Protein AF-A0A085N4E4-F1 (afdb_monomer_lite)

Organism: NCBI:txid68888

Foldseek 3Di:
DLVVCVVCLVVVLVVCVVVVHDCVLSPDPVSSVVVVVVVVVVVVVVVVVVVVVVVPPDPDDDDDD

Structure (mmCIF, N/CA/C/O backbone):
data_AF-A0A085N4E4-F1
#
_entry.id   AF-A0A085N4E4-F1
#
loop_
_atom_site.group_PDB
_atom_site.id
_atom_site.type_symbol
_atom_site.label_atom_id
_atom_site.label_alt_id
_atom_site.label_comp_id
_atom_site.label_asym_id
_atom_site.label_entity_id
_atom_site.label_seq_id
_atom_site.pdbx_PDB_ins_code
_atom_site.Cartn_x
_atom_site.Cartn_y
_atom_site.Cartn_z
_atom_site.occupancy
_atom_site.B_iso_or_equiv
_atom_site.auth_seq_id
_atom_site.auth_comp_id
_atom_site.auth_asym_id
_atom_site.auth_atom_id
_atom_site.pdbx_PDB_model_num
ATOM 1 N N . MET A 1 1 ? 7.341 -2.456 -2.057 1.00 56.38 1 MET A N 1
ATOM 2 C CA . MET A 1 1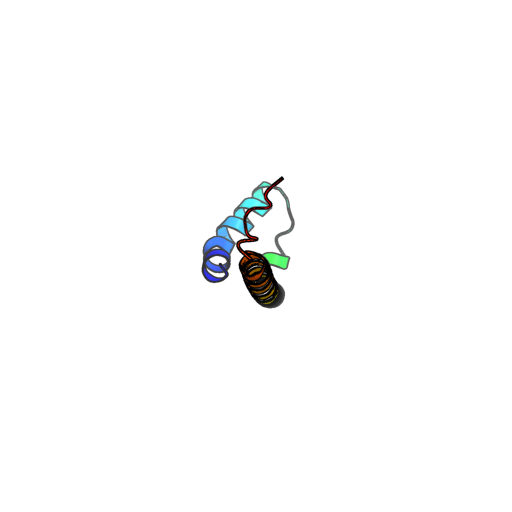 ? 6.113 -1.673 -1.805 1.00 56.38 1 MET A CA 1
ATOM 3 C C . MET A 1 1 ? 5.098 -2.462 -0.985 1.00 56.38 1 MET A C 1
ATOM 5 O O . MET A 1 1 ? 4.817 -2.056 0.131 1.00 56.38 1 MET A O 1
ATOM 9 N N . LEU A 1 2 ? 4.648 -3.634 -1.448 1.00 60.72 2 LEU A N 1
ATOM 10 C CA . LEU A 1 2 ? 3.700 -4.484 -0.707 1.00 60.72 2 LEU A CA 1
ATOM 11 C C . LEU A 1 2 ? 4.154 -4.881 0.701 1.00 60.72 2 LEU A C 1
ATOM 13 O O . LEU A 1 2 ? 3.396 -4.748 1.652 1.00 60.72 2 LEU A O 1
ATOM 17 N N . LYS A 1 3 ? 5.419 -5.285 0.855 1.00 61.88 3 LYS A N 1
ATOM 18 C CA . LYS A 1 3 ? 5.981 -5.660 2.161 1.00 61.88 3 LYS A CA 1
ATOM 19 C C . LYS A 1 3 ? 5.896 -4.521 3.186 1.00 61.88 3 LYS A C 1
ATOM 21 O O . LYS A 1 3 ? 5.558 -4.764 4.333 1.00 61.88 3 LYS A O 1
ATOM 26 N N . THR A 1 4 ? 6.153 -3.286 2.754 1.00 61.06 4 THR A N 1
ATOM 27 C CA . THR A 1 4 ? 6.058 -2.079 3.588 1.00 61.06 4 THR A CA 1
ATOM 28 C C . THR A 1 4 ? 4.611 -1.774 3.959 1.00 61.06 4 THR A C 1
ATOM 30 O O . THR A 1 4 ? 4.345 -1.434 5.099 1.00 61.06 4 THR A O 1
ATOM 33 N N . PHE A 1 5 ? 3.669 -1.957 3.030 1.00 66.88 5 PHE A N 1
ATOM 34 C CA . PHE A 1 5 ? 2.244 -1.755 3.294 1.00 66.88 5 PHE A CA 1
ATOM 35 C C . PHE A 1 5 ? 1.698 -2.761 4.319 1.00 66.88 5 PHE A C 1
ATOM 37 O O . PHE A 1 5 ? 1.019 -2.364 5.258 1.00 66.88 5 PHE A O 1
ATOM 44 N N . TYR A 1 6 ? 2.064 -4.041 4.195 1.00 64.88 6 TYR A N 1
ATOM 45 C CA . TYR A 1 6 ? 1.708 -5.069 5.179 1.00 64.88 6 TYR A CA 1
ATOM 46 C C . TYR A 1 6 ? 2.381 -4.833 6.540 1.00 64.88 6 TYR A C 1
ATOM 48 O O . TYR A 1 6 ? 1.734 -4.980 7.572 1.00 64.88 6 TYR A O 1
ATOM 56 N N . LEU A 1 7 ? 3.654 -4.416 6.559 1.00 66.94 7 LEU A N 1
ATOM 57 C CA . LEU A 1 7 ? 4.377 -4.084 7.796 1.00 66.94 7 LEU A CA 1
ATOM 58 C C . LEU A 1 7 ? 3.814 -2.836 8.496 1.00 66.94 7 LEU A C 1
ATOM 60 O O . LEU A 1 7 ? 3.756 -2.803 9.721 1.00 66.94 7 LEU A O 1
ATOM 64 N N . SER A 1 8 ? 3.359 -1.841 7.733 1.00 71.62 8 SER A N 1
ATOM 65 C CA . SER A 1 8 ? 2.768 -0.599 8.249 1.00 71.62 8 SER A CA 1
ATOM 66 C C . SER A 1 8 ? 1.241 -0.646 8.359 1.00 71.62 8 SER A C 1
ATOM 68 O O . SER A 1 8 ? 0.629 0.358 8.718 1.00 71.62 8 SER A O 1
ATOM 70 N N . GLY A 1 9 ? 0.592 -1.788 8.098 1.00 75.00 9 GLY A N 1
ATOM 71 C CA . GLY A 1 9 ? -0.871 -1.908 8.138 1.00 75.00 9 GLY A CA 1
ATOM 72 C C . GLY A 1 9 ? -1.460 -1.466 9.482 1.00 75.00 9 GLY A C 1
ATOM 73 O O . GLY A 1 9 ? -2.456 -0.743 9.527 1.00 75.00 9 GLY A O 1
ATOM 74 N N . GLN A 1 10 ? -0.780 -1.792 10.585 1.00 75.12 10 GLN A N 1
ATOM 75 C CA . GLN A 1 10 ? -1.163 -1.365 11.934 1.00 75.12 10 GLN A CA 1
ATOM 76 C C . GLN A 1 10 ? -1.098 0.163 12.115 1.00 75.12 10 GLN A C 1
ATOM 78 O O . GLN A 1 10 ? -1.977 0.754 12.749 1.00 75.12 10 GLN A O 1
ATOM 83 N N . GLU A 1 11 ? -0.076 0.812 11.557 1.00 80.50 11 GLU A N 1
ATOM 84 C CA . GLU A 1 11 ? 0.111 2.267 11.619 1.00 80.50 11 GLU A CA 1
ATOM 85 C C . GLU A 1 11 ? -0.928 2.988 10.761 1.00 80.50 11 GLU A C 1
ATOM 87 O O . GLU A 1 11 ? -1.508 3.977 11.204 1.00 80.50 11 GLU A O 1
ATOM 92 N N . ILE A 1 12 ? -1.238 2.450 9.579 1.00 80.88 12 ILE A N 1
ATOM 93 C CA . ILE A 1 12 ? -2.271 2.984 8.684 1.00 80.88 12 ILE A CA 1
ATOM 94 C C . ILE A 1 12 ? -3.649 2.889 9.350 1.00 80.88 12 ILE A C 1
ATOM 96 O O . ILE A 1 12 ? -4.396 3.867 9.370 1.00 80.88 12 ILE A O 1
ATOM 100 N N . VAL A 1 13 ? -3.973 1.751 9.973 1.00 81.81 13 VAL A N 1
ATOM 101 C CA . VAL A 1 13 ? -5.213 1.593 10.753 1.00 81.81 13 VAL A CA 1
ATOM 102 C C . VAL A 1 13 ? -5.253 2.578 11.920 1.00 81.81 13 VAL A C 1
ATOM 104 O O . VAL A 1 13 ? -6.296 3.172 12.192 1.00 81.81 13 VAL A O 1
ATOM 107 N N . THR A 1 14 ? -4.130 2.767 12.613 1.00 83.38 14 THR A N 1
ATOM 108 C CA . THR A 1 14 ? -4.034 3.715 13.730 1.00 83.38 14 THR A CA 1
ATOM 109 C C . THR A 1 14 ? -4.268 5.148 13.252 1.00 83.38 14 THR A C 1
ATOM 111 O O . THR A 1 14 ? -5.076 5.861 13.840 1.00 83.38 14 THR A O 1
ATOM 114 N N . PHE A 1 15 ? -3.655 5.546 12.139 1.00 84.69 15 PHE A N 1
ATOM 115 C CA . PHE A 1 15 ? -3.847 6.853 11.516 1.00 84.69 15 PHE A CA 1
ATOM 116 C C . PHE A 1 15 ? -5.285 7.081 11.021 1.00 84.69 15 PHE A C 1
ATOM 118 O O . PHE A 1 15 ? -5.853 8.152 11.213 1.00 84.69 15 PHE A O 1
ATOM 125 N N . LEU A 1 16 ? -5.926 6.083 10.415 1.00 85.00 16 LEU A N 1
ATOM 126 C CA . LEU A 1 16 ? -7.316 6.223 9.974 1.00 85.00 16 LEU A CA 1
ATOM 127 C C . LEU A 1 16 ? -8.281 6.357 11.154 1.00 85.00 16 LEU A C 1
ATOM 129 O O . LEU A 1 16 ? -9.217 7.157 11.097 1.00 85.00 16 LEU A O 1
ATOM 133 N N . LYS A 1 17 ? -8.013 5.656 12.262 1.00 84.81 17 LYS A N 1
ATOM 134 C CA . LYS A 1 17 ? -8.773 5.821 13.506 1.00 84.81 17 LYS A CA 1
ATOM 135 C C . LYS A 1 17 ? -8.639 7.226 14.088 1.00 84.81 17 LYS A C 1
ATOM 137 O O . LYS A 1 17 ? -9.649 7.768 14.530 1.00 84.81 17 LYS A O 1
ATOM 142 N N . THR A 1 18 ? -7.453 7.848 14.051 1.00 88.81 18 THR A N 1
ATOM 143 C CA . THR A 1 18 ? -7.304 9.245 14.515 1.00 88.81 18 THR A CA 1
ATOM 144 C C . THR A 1 18 ? -8.077 10.237 13.647 1.00 88.81 18 THR A C 1
ATOM 146 O O . THR A 1 18 ? -8.447 11.306 14.124 1.00 88.81 18 THR A O 1
ATOM 149 N N . LYS A 1 19 ? -8.382 9.874 12.397 1.00 88.44 19 LYS A N 1
ATOM 150 C CA . LYS A 1 19 ? -9.214 10.660 11.477 1.00 88.44 19 LYS A CA 1
ATOM 151 C C . LYS A 1 19 ? -10.696 10.269 11.459 1.00 88.44 19 LYS A C 1
ATOM 153 O O . LYS A 1 19 ? -11.419 10.758 10.595 1.00 88.44 19 LYS A O 1
ATOM 158 N N . ALA A 1 20 ? -11.146 9.407 12.377 1.00 86.25 20 ALA A N 1
ATOM 159 C CA . ALA A 1 20 ? -12.510 8.865 12.414 1.00 86.25 20 ALA A CA 1
ATOM 160 C C . ALA A 1 20 ? -12.961 8.233 11.076 1.00 86.25 20 ALA A C 1
ATOM 162 O O . ALA A 1 20 ? -14.137 8.260 10.719 1.00 86.25 20 ALA A O 1
ATOM 163 N N . GLN A 1 21 ? -12.012 7.675 10.321 1.00 85.81 21 GLN A N 1
ATOM 164 C CA . GLN A 1 21 ? -12.262 6.996 9.053 1.00 85.81 21 GLN A CA 1
ATOM 165 C C . GLN A 1 21 ? -12.564 5.513 9.292 1.00 85.81 21 GLN A C 1
ATOM 167 O O . GLN A 1 21 ? -12.100 4.908 10.265 1.00 85.81 21 GLN A O 1
ATOM 172 N N . ASN A 1 22 ? -13.330 4.912 8.381 1.00 82.06 22 ASN A N 1
ATOM 173 C CA . ASN A 1 22 ? -13.585 3.478 8.416 1.00 82.06 22 ASN A CA 1
ATOM 174 C C . ASN A 1 22 ? -12.279 2.707 8.143 1.00 82.06 22 ASN A C 1
ATOM 176 O O . ASN A 1 22 ? -11.482 3.090 7.292 1.00 82.06 22 ASN A O 1
ATOM 180 N N . THR A 1 23 ? -12.058 1.628 8.892 1.00 81.56 23 THR A N 1
ATOM 181 C CA . THR A 1 23 ? -10.870 0.762 8.781 1.00 81.56 23 THR A CA 1
ATOM 182 C C . THR A 1 23 ? -11.216 -0.675 8.397 1.00 81.56 23 THR A C 1
ATOM 184 O O . THR A 1 23 ? -10.335 -1.531 8.439 1.00 81.56 23 THR A O 1
ATOM 187 N N . GLY A 1 24 ? -12.481 -0.945 8.047 1.00 80.06 24 GLY A N 1
ATOM 188 C CA . GLY A 1 24 ? -12.969 -2.268 7.655 1.00 80.06 24 GLY A CA 1
ATOM 189 C C . GLY A 1 24 ? -12.180 -2.850 6.487 1.00 80.06 24 GLY A C 1
ATOM 190 O O . GLY A 1 24 ? -11.627 -3.934 6.622 1.00 80.06 24 GLY A O 1
ATOM 191 N N . ASP A 1 25 ? -12.019 -2.076 5.416 1.00 73.38 25 ASP A N 1
ATOM 192 C CA . ASP A 1 25 ? -11.374 -2.532 4.177 1.00 73.38 25 ASP A CA 1
ATOM 193 C C . ASP A 1 25 ? -9.887 -2.872 4.376 1.00 73.38 25 ASP A C 1
ATOM 195 O O . ASP A 1 25 ? -9.383 -3.848 3.838 1.00 73.38 25 ASP A O 1
ATOM 199 N N . ILE A 1 26 ? -9.178 -2.131 5.239 1.00 77.44 26 ILE A N 1
ATOM 200 C CA . ILE A 1 26 ? -7.759 -2.404 5.548 1.00 77.44 26 ILE A CA 1
ATOM 201 C C . ILE A 1 26 ? -7.585 -3.658 6.416 1.00 77.44 26 ILE A C 1
ATOM 203 O O . ILE A 1 26 ? -6.483 -4.187 6.535 1.00 77.44 26 ILE A O 1
ATOM 207 N N . ARG A 1 27 ? -8.656 -4.144 7.045 1.00 73.25 27 ARG A N 1
ATOM 208 C CA . ARG A 1 27 ? -8.651 -5.398 7.810 1.00 73.25 27 ARG A CA 1
ATOM 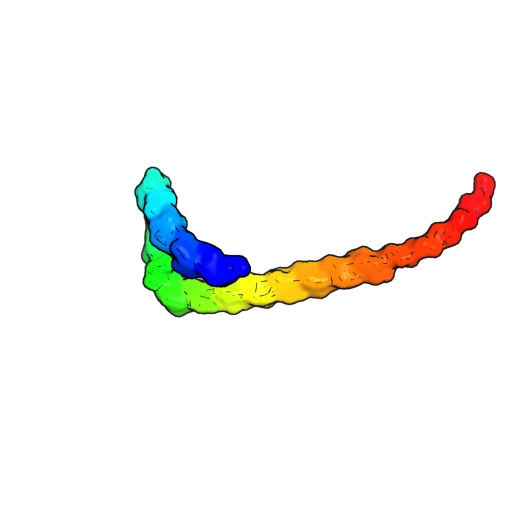209 C C . ARG A 1 27 ? -9.140 -6.589 6.990 1.00 73.25 27 ARG A C 1
ATOM 211 O O . ARG A 1 27 ? -9.019 -7.713 7.469 1.00 73.25 27 ARG A O 1
ATOM 218 N N . ASP A 1 28 ? -9.687 -6.345 5.805 1.00 84.12 28 ASP A N 1
ATOM 219 C CA . ASP A 1 28 ? -10.131 -7.384 4.890 1.00 84.12 28 ASP A CA 1
ATOM 220 C C . ASP A 1 28 ? -8.937 -7.886 4.069 1.00 84.12 28 ASP A C 1
ATOM 222 O O . ASP A 1 28 ? -8.344 -7.174 3.257 1.00 84.12 28 ASP A O 1
ATOM 226 N N . GLU A 1 29 ? -8.558 -9.135 4.320 1.00 80.00 29 GLU A N 1
ATOM 227 C CA . GLU A 1 29 ? -7.415 -9.766 3.670 1.00 80.00 29 GLU A CA 1
ATOM 228 C C . GLU A 1 29 ? -7.632 -9.960 2.162 1.00 80.00 29 GLU A C 1
ATOM 230 O O . GLU A 1 29 ? -6.681 -9.820 1.394 1.00 80.00 29 GLU A O 1
ATOM 235 N N . ILE A 1 30 ? -8.869 -10.211 1.720 1.00 84.12 30 ILE A N 1
ATOM 236 C CA . ILE A 1 30 ? -9.208 -10.361 0.298 1.00 84.12 30 ILE A CA 1
ATOM 237 C C . ILE A 1 30 ? -9.072 -9.004 -0.389 1.00 84.12 30 ILE A C 1
ATOM 239 O O . ILE A 1 30 ? -8.391 -8.886 -1.408 1.00 84.12 30 ILE A O 1
ATOM 243 N N . TRP A 1 31 ? -9.629 -7.957 0.219 1.00 84.50 31 TRP A N 1
ATOM 244 C CA . TRP A 1 31 ? -9.507 -6.595 -0.300 1.00 84.50 31 TRP A CA 1
ATOM 245 C C . TRP A 1 31 ? -8.039 -6.153 -0.416 1.00 84.50 31 TRP A C 1
ATOM 247 O O . TRP A 1 31 ? -7.630 -5.558 -1.416 1.00 84.50 31 TRP A O 1
ATOM 257 N N . LEU A 1 32 ? -7.210 -6.489 0.578 1.00 81.62 32 LEU A N 1
ATOM 258 C CA . LEU A 1 32 ? -5.772 -6.214 0.550 1.00 81.62 32 LEU A CA 1
ATOM 259 C C . LEU A 1 32 ? -5.034 -6.986 -0.551 1.00 81.62 32 LEU A C 1
ATOM 261 O O . LEU A 1 32 ? -4.097 -6.446 -1.148 1.00 81.62 32 LEU A O 1
ATOM 265 N N . GLN A 1 33 ? -5.422 -8.232 -0.821 1.00 82.38 33 GLN A N 1
ATOM 266 C CA . GLN A 1 33 ? -4.863 -9.031 -1.915 1.00 82.38 33 GLN A CA 1
ATOM 267 C C . GLN A 1 33 ? -5.243 -8.457 -3.286 1.00 82.38 33 GLN A C 1
ATOM 269 O O . GLN A 1 33 ? -4.375 -8.336 -4.156 1.00 82.38 33 GLN A O 1
ATOM 274 N N . ASP A 1 34 ? -6.486 -8.017 -3.460 1.00 85.19 34 ASP A N 1
ATOM 275 C CA . ASP A 1 34 ? -6.938 -7.371 -4.695 1.00 85.19 34 ASP A CA 1
ATOM 276 C C . ASP A 1 34 ? -6.211 -6.040 -4.928 1.00 85.19 34 ASP A C 1
ATOM 278 O O . ASP A 1 34 ? -5.715 -5.766 -6.028 1.00 85.19 34 ASP A O 1
ATOM 282 N N . LEU A 1 35 ? -6.050 -5.233 -3.874 1.00 84.62 35 LEU A N 1
ATOM 283 C CA . LEU A 1 35 ? -5.269 -3.998 -3.931 1.00 84.62 35 LEU A CA 1
ATOM 284 C C . LEU A 1 35 ? -3.800 -4.278 -4.285 1.00 84.62 35 LEU A C 1
ATOM 286 O O . LEU A 1 35 ? -3.204 -3.567 -5.100 1.00 84.62 35 LEU A O 1
ATOM 290 N N . ALA A 1 36 ? -3.208 -5.319 -3.695 1.00 81.88 36 ALA A N 1
ATOM 291 C CA . ALA A 1 36 ? -1.847 -5.753 -3.990 1.00 81.88 36 ALA A CA 1
ATOM 292 C C . ALA A 1 36 ? -1.662 -6.112 -5.466 1.00 81.88 36 ALA A C 1
ATOM 294 O O . ALA A 1 36 ? -0.684 -5.694 -6.094 1.00 81.88 36 ALA A O 1
ATOM 295 N N . PHE A 1 37 ? -2.614 -6.862 -6.015 1.00 84.19 37 PHE A N 1
ATOM 296 C CA . PHE A 1 37 ? -2.631 -7.260 -7.413 1.00 84.19 37 PHE A CA 1
ATOM 297 C C . PHE A 1 37 ? -2.753 -6.044 -8.343 1.00 84.19 37 PHE A C 1
ATOM 299 O O . PHE A 1 37 ? -1.936 -5.878 -9.254 1.00 84.19 37 PHE A O 1
ATOM 306 N N . ALA A 1 38 ? -3.694 -5.137 -8.062 1.00 85.38 38 ALA A N 1
ATOM 307 C CA . ALA A 1 38 ? -3.885 -3.910 -8.832 1.00 85.38 38 ALA A CA 1
ATOM 308 C C . ALA A 1 38 ? -2.634 -3.013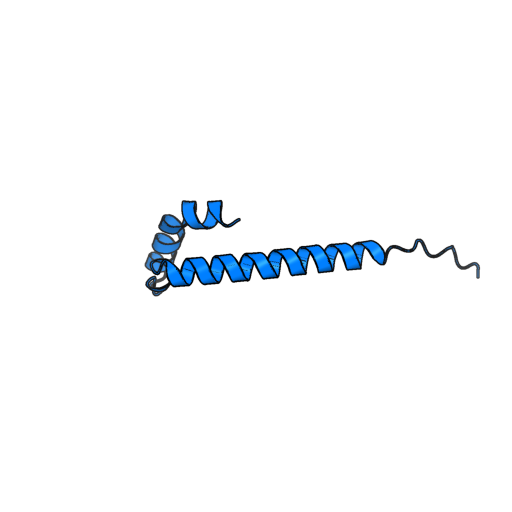 -8.819 1.00 85.38 38 ALA A C 1
ATOM 310 O O . ALA A 1 38 ? -2.206 -2.533 -9.871 1.00 85.38 38 ALA A O 1
ATOM 311 N N . MET A 1 39 ? -1.991 -2.837 -7.657 1.00 85.06 39 MET A N 1
ATOM 312 C CA . MET A 1 39 ? -0.714 -2.117 -7.550 1.00 85.06 39 MET A CA 1
ATOM 313 C C . MET A 1 39 ? 0.412 -2.787 -8.349 1.00 85.06 39 MET A C 1
ATOM 315 O O . MET A 1 39 ? 1.281 -2.106 -8.900 1.00 85.06 39 MET A O 1
ATOM 319 N N . GLY A 1 40 ? 0.418 -4.120 -8.417 1.00 84.56 40 GLY A N 1
ATOM 320 C CA . GLY A 1 40 ? 1.352 -4.876 -9.248 1.00 84.56 40 GLY A CA 1
ATOM 321 C C . GLY A 1 40 ? 1.201 -4.529 -10.729 1.00 84.56 40 GLY A C 1
ATOM 322 O O . GLY A 1 40 ? 2.190 -4.198 -11.387 1.00 84.56 40 GLY A O 1
ATOM 323 N N . ILE A 1 41 ? -0.037 -4.517 -11.232 1.00 84.38 41 ILE A N 1
ATOM 324 C CA . ILE A 1 41 ? -0.348 -4.133 -12.616 1.00 84.38 41 ILE A CA 1
ATOM 325 C C . ILE A 1 41 ? 0.059 -2.680 -12.885 1.00 84.38 41 ILE A C 1
ATOM 327 O O . ILE A 1 41 ? 0.751 -2.409 -13.867 1.00 84.38 41 ILE A O 1
ATOM 331 N N . THR A 1 42 ? -0.319 -1.735 -12.020 1.00 87.62 42 THR A N 1
ATOM 332 C CA . THR A 1 42 ? 0.009 -0.315 -12.231 1.00 87.62 42 THR A CA 1
ATOM 333 C C . THR A 1 42 ? 1.511 -0.053 -12.175 1.00 87.62 42 THR A C 1
ATOM 335 O O . THR A 1 42 ? 2.011 0.775 -12.937 1.00 87.62 42 THR A O 1
ATOM 338 N N . THR A 1 43 ? 2.255 -0.798 -11.353 1.00 88.50 43 THR A N 1
ATOM 339 C CA . THR A 1 43 ? 3.723 -0.751 -11.343 1.00 88.50 43 THR A CA 1
ATOM 340 C C . THR A 1 43 ? 4.287 -1.204 -12.685 1.00 88.50 43 THR A C 1
ATOM 342 O O . THR A 1 43 ? 5.106 -0.494 -13.262 1.00 88.50 43 THR A O 1
ATOM 345 N N . GLN A 1 44 ? 3.823 -2.336 -13.226 1.00 89.62 44 GLN A N 1
ATOM 346 C CA . GLN A 1 44 ? 4.285 -2.823 -14.531 1.00 89.62 44 GLN A CA 1
ATOM 347 C C . GLN A 1 44 ? 3.949 -1.853 -15.669 1.00 89.62 44 GLN A C 1
ATOM 349 O O . GLN A 1 44 ? 4.792 -1.604 -16.528 1.00 89.62 44 GLN A O 1
ATOM 354 N N . LEU A 1 45 ? 2.751 -1.263 -15.656 1.00 88.88 45 LEU A N 1
ATOM 355 C CA . LEU A 1 45 ? 2.350 -0.246 -16.631 1.00 88.88 45 LEU A CA 1
ATOM 356 C C . LEU A 1 45 ? 3.189 1.030 -16.511 1.00 88.88 45 LEU A C 1
ATOM 358 O O . LEU A 1 45 ? 3.556 1.617 -17.525 1.00 88.88 45 LEU A O 1
ATOM 362 N N . THR A 1 46 ? 3.528 1.444 -15.290 1.00 89.38 46 THR A N 1
ATOM 363 C CA . THR A 1 46 ? 4.414 2.592 -15.051 1.00 89.38 46 THR A CA 1
ATOM 364 C C . THR A 1 46 ? 5.817 2.308 -15.577 1.00 89.38 46 THR A C 1
ATOM 366 O O . THR A 1 46 ? 6.392 3.137 -16.277 1.00 89.38 46 THR A O 1
ATOM 369 N N . ASP A 1 47 ? 6.346 1.118 -15.302 1.00 90.12 47 ASP A N 1
ATOM 370 C CA . ASP A 1 47 ? 7.664 0.686 -15.762 1.00 90.12 47 ASP A CA 1
ATOM 371 C C . ASP A 1 47 ? 7.721 0.606 -17.298 1.00 90.12 47 ASP A C 1
ATOM 373 O O . ASP A 1 47 ? 8.686 1.041 -17.928 1.00 90.12 47 ASP A O 1
ATOM 377 N N . LEU A 1 48 ? 6.646 0.113 -17.921 1.00 88.75 48 LEU A N 1
ATOM 378 C CA . LEU A 1 48 ? 6.470 0.112 -19.371 1.00 88.75 48 LEU A CA 1
ATOM 379 C C . LEU A 1 48 ? 6.409 1.538 -19.934 1.00 88.75 48 LEU A C 1
ATOM 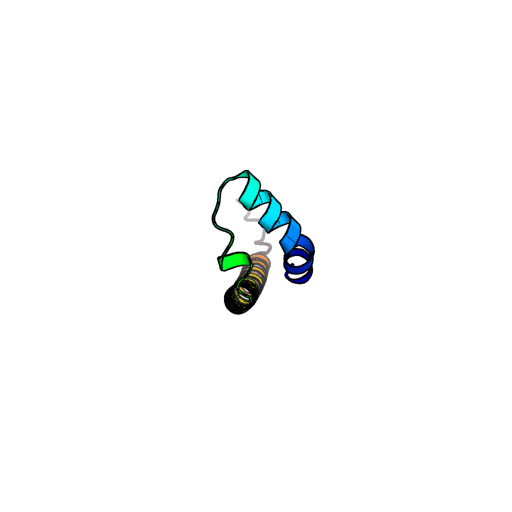381 O O . LEU A 1 48 ? 7.115 1.845 -20.892 1.00 88.75 48 LEU A O 1
ATOM 385 N N . ASN A 1 49 ? 5.611 2.417 -19.330 1.00 89.75 49 ASN A N 1
ATOM 386 C CA . ASN A 1 49 ? 5.497 3.819 -19.728 1.00 89.75 49 ASN A CA 1
ATOM 387 C C . ASN A 1 49 ? 6.859 4.535 -19.665 1.00 89.75 49 ASN A C 1
ATOM 389 O O . ASN A 1 49 ? 7.234 5.232 -20.604 1.00 89.75 49 ASN A O 1
ATOM 393 N N . LEU A 1 50 ? 7.644 4.305 -18.608 1.00 90.75 50 LEU A N 1
ATOM 394 C CA . LEU A 1 50 ? 8.997 4.852 -18.475 1.00 90.75 50 LEU A CA 1
ATOM 395 C C . LEU A 1 50 ? 9.954 4.310 -19.544 1.00 90.75 50 LEU A C 1
ATOM 397 O O . LEU A 1 50 ? 10.732 5.080 -20.108 1.00 90.75 50 LEU A O 1
ATOM 401 N N . LYS A 1 51 ? 9.886 3.013 -19.870 1.00 89.88 51 LYS A N 1
ATOM 402 C CA . LYS A 1 51 ? 10.685 2.421 -20.959 1.00 89.88 51 LYS A CA 1
ATOM 403 C C . LYS A 1 51 ? 10.344 3.052 -22.305 1.00 89.88 51 LYS A C 1
ATOM 405 O O . LYS A 1 51 ? 11.252 3.440 -23.034 1.00 89.88 51 LYS A O 1
ATOM 410 N N . LEU A 1 52 ? 9.056 3.226 -22.596 1.00 85.50 52 LEU A N 1
ATOM 411 C CA . LEU A 1 52 ? 8.585 3.860 -23.829 1.00 85.50 52 LEU A CA 1
ATOM 412 C C . LEU A 1 52 ? 9.015 5.336 -23.923 1.00 85.50 52 LEU A C 1
ATOM 414 O O . LEU A 1 52 ? 9.440 5.775 -24.990 1.00 85.50 52 LEU A O 1
ATOM 418 N N . GLN A 1 53 ? 8.996 6.079 -22.812 1.00 84.69 53 GLN A N 1
ATOM 419 C CA . GLN A 1 53 ? 9.519 7.453 -22.745 1.00 84.69 53 GLN A CA 1
ATOM 420 C C . GLN A 1 53 ? 11.055 7.520 -22.853 1.00 84.69 53 GLN A C 1
ATOM 422 O O . GLN A 1 53 ? 11.609 8.488 -23.374 1.00 84.69 53 GLN A O 1
ATOM 427 N N . GLY A 1 54 ? 11.773 6.496 -22.387 1.00 61.50 54 GLY A N 1
ATOM 428 C CA . GLY A 1 54 ? 13.222 6.369 -22.569 1.00 61.50 54 GLY A CA 1
ATOM 429 C C . GLY A 1 54 ? 13.617 6.092 -24.023 1.00 61.50 54 GLY A C 1
ATOM 430 O O . GLY A 1 54 ? 14.642 6.591 -24.487 1.00 61.50 54 GLY A O 1
ATOM 431 N N . SER A 1 55 ? 12.780 5.361 -24.765 1.00 56.28 55 SER A N 1
ATOM 432 C CA . SER A 1 55 ? 12.980 5.071 -26.190 1.00 56.28 55 SER A CA 1
ATOM 433 C C . SER A 1 55 ? 12.724 6.270 -27.113 1.00 56.28 55 SER A C 1
ATOM 435 O O . SER A 1 55 ? 13.184 6.248 -28.251 1.00 56.28 55 SER A O 1
ATOM 437 N N . SER A 1 56 ? 12.064 7.339 -26.644 1.00 53.69 56 SER A N 1
ATOM 438 C CA . SER A 1 56 ? 11.887 8.581 -27.416 1.00 53.69 56 SER A CA 1
ATOM 439 C C . SER A 1 56 ? 13.060 9.566 -27.307 1.00 53.69 56 SER A C 1
ATOM 441 O O . SER A 1 56 ? 12.993 10.661 -27.864 1.00 53.69 56 SER A O 1
ATOM 443 N N . LYS A 1 57 ? 14.169 9.203 -26.646 1.00 50.03 57 LYS A N 1
ATOM 444 C CA . LYS A 1 57 ? 15.443 9.926 -26.795 1.00 50.03 57 LYS A CA 1
ATOM 445 C C . LYS A 1 57 ? 16.169 9.469 -28.062 1.00 50.03 57 LYS A C 1
ATOM 447 O O . LYS A 1 57 ? 17.234 8.865 -28.005 1.00 50.03 57 LYS A O 1
ATOM 452 N N . THR A 1 58 ? 15.627 9.811 -29.224 1.00 47.41 58 THR A N 1
ATOM 453 C CA . THR A 1 58 ? 16.479 10.058 -30.392 1.00 47.41 58 THR A CA 1
ATOM 454 C C . THR A 1 58 ? 17.305 11.316 -30.111 1.00 47.41 58 THR A C 1
ATOM 456 O O . THR A 1 58 ? 16.705 12.367 -29.869 1.00 47.41 58 THR A O 1
ATOM 459 N N . PRO A 1 59 ? 18.650 11.279 -30.158 1.00 44.84 59 PRO A N 1
ATOM 460 C CA . PRO A 1 59 ? 19.424 12.494 -30.335 1.00 44.84 59 PRO A CA 1
ATOM 461 C C . PRO A 1 59 ? 19.169 12.963 -31.771 1.00 44.84 59 PRO A C 1
ATOM 463 O O . PRO A 1 59 ? 19.815 12.523 -32.717 1.00 44.84 59 PRO A O 1
ATOM 466 N N . GLY A 1 60 ? 18.140 13.793 -31.942 1.00 42.94 60 GLY A N 1
ATOM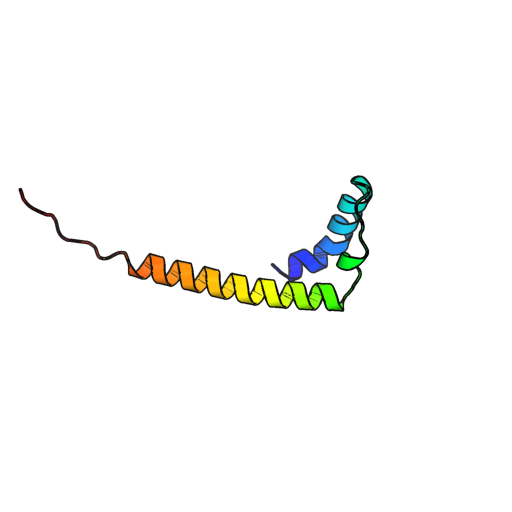 467 C CA . GLY A 1 60 ? 17.901 14.506 -33.188 1.00 42.94 60 GLY A CA 1
ATOM 468 C C . GLY A 1 60 ? 19.057 15.471 -33.426 1.00 42.94 60 GLY A C 1
ATOM 469 O O . GLY A 1 60 ? 19.303 16.355 -32.610 1.00 42.94 60 GLY A O 1
ATOM 470 N N . ALA A 1 61 ? 19.782 15.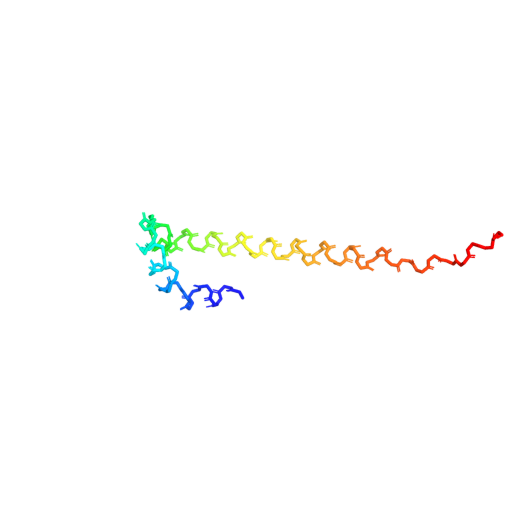229 -34.515 1.00 46.84 61 ALA A N 1
ATOM 471 C CA . ALA A 1 61 ? 20.907 15.992 -35.042 1.00 46.84 61 ALA A CA 1
ATOM 472 C C . ALA A 1 61 ? 20.685 17.525 -35.054 1.00 46.84 61 ALA A C 1
ATOM 474 O O . ALA A 1 61 ? 19.541 17.983 -35.112 1.00 46.84 61 ALA A O 1
ATOM 475 N N . PRO A 1 62 ? 21.764 18.335 -35.049 1.00 46.56 62 PRO A N 1
ATOM 476 C CA . PRO A 1 62 ? 21.650 19.787 -35.080 1.00 46.56 62 PRO A CA 1
ATOM 477 C C . PRO A 1 62 ? 21.032 20.236 -36.410 1.00 46.56 62 PRO A C 1
ATOM 479 O O . PRO A 1 62 ? 21.569 19.966 -37.484 1.00 46.56 62 PRO A O 1
ATOM 482 N N . LEU A 1 63 ? 19.905 20.945 -36.342 1.00 47.88 63 LEU A N 1
ATOM 483 C CA . LEU A 1 63 ? 19.379 21.683 -37.484 1.00 47.88 63 LEU A CA 1
ATOM 484 C C . LEU A 1 63 ? 20.186 22.975 -37.622 1.00 47.88 63 LEU A C 1
ATOM 486 O O . LEU A 1 63 ? 19.979 23.936 -36.886 1.00 47.88 63 LEU A O 1
ATOM 490 N N . HIS A 1 64 ? 21.119 22.973 -38.574 1.00 50.88 64 HIS A N 1
ATOM 491 C CA . HIS A 1 64 ? 21.643 24.193 -39.176 1.00 50.88 64 HIS A CA 1
ATOM 492 C C . HIS A 1 64 ? 20.476 25.029 -39.723 1.00 50.88 64 HIS A C 1
ATOM 494 O O . HIS A 1 64 ? 19.741 24.566 -40.602 1.00 50.88 64 HIS A O 1
ATOM 500 N N . ARG A 1 65 ? 20.353 26.271 -39.257 1.00 51.06 65 ARG A N 1
ATOM 501 C CA . ARG A 1 65 ? 19.875 27.389 -40.070 1.00 51.06 65 ARG A CA 1
ATOM 502 C C . ARG A 1 65 ? 20.488 28.692 -39.594 1.00 51.06 65 ARG A C 1
ATOM 504 O O . ARG A 1 65 ? 20.563 28.870 -38.361 1.00 51.06 65 ARG A O 1
#

pLDDT: mean 75.29, std 14.43, range [42.94, 90.75]

Radius of gyration: 20.35 Å; chains: 1; bounding box: 35×38×55 Å

Secondary structure (DSSP, 8-state):
-HHHHHHTHHHHHHHHHHTT---HHHH-HHHHHHHHHHHHHHHHHHHHHHHHHHHT---------

Sequence (65 aa):
MLKTFYLSGQEIVTFLKTKAQNTGDIRDEIWLQDLAFAMGITTQLTDLNLKLQGSSKTPGAPLHR